Protein AF-A0A7W1SJE2-F1 (afdb_monomer)

Foldseek 3Di:
DDDDPPPQDKAFCDDAFPDPLRGPGHHPPPPPPDPPPDPVPPVSQPQEEDEAEAEEQAFADPVLQVVQQVLLVLLVVVVPDPCDDNYHYHTYYDHPNQPCCVPDDPDDDDGDHDPPVPCVVSSVVSSVVSNVVVVVCLQPDAWDQDPSRIIDHHDPVVVVVVVCVVVVD

pLDDT: mean 85.94, std 18.07, range [29.83, 98.81]

Secondary structure (DSSP, 8-state):
-PPP------EESSSPPSSTTTTTPPBTT-------S-----------EEEEEEEE-S---HHHHHHHHHHHHHHHHHTT----TT-EEEEEEEESSSTTTTS--SSPPP-----GGG-HHHHHHHHHHHHHHHHHHHHH---EE-GGGEEEPPP-HHHHHHHHHHTT-

Radius of gyration: 21.83 Å; Cα contacts (8 Å, |Δi|>4): 193; chains: 1; bounding box: 60×27×57 Å

Nearest PDB structures (foldseek):
  2drh-assembly1_C  TM=9.573E-01  e=2.394E-09  Pyrococcus horikoshii OT3
  2drh-assembly1_D  TM=9.199E-01  e=1.228E-09  Pyrococcus horikoshii OT3
  3ndv-assembly1_B  TM=8.661E-01  e=1.075E-07  Sphingosinicella xenopeptidilytica
  3n5i-assembly1_C  TM=8.103E-01  e=3.950E-08  Sphingosinicella xenopeptidilytica

Sequence (169 aa):
MGREFDAPTLCAAGAEPSQAFLKGLPACGSRTGAVNGAADEMPARELGSIIIVVATDAPLLPHQLERIVKRAALGLGREGSIAGNGSGDIFVAFSTANRGAARDSAAPVPLAMVPNSRIDPLFAATVQATEEAITNALVAATTMTGADDVRSYALPHDRLRGIMRKYGR

Mean predicted aligned error: 8.04 Å

Solvent-accessible surface area (backbone atoms only — not comparable to full-atom values): 10342 Å² total; per-residue (Å²): 134,81,81,74,86,86,64,79,67,68,20,19,72,62,58,83,35,83,51,83,92,48,54,88,51,50,56,63,88,63,84,78,84,66,80,67,95,56,78,73,77,66,75,72,70,55,71,56,66,49,76,49,76,47,80,41,67,59,34,55,48,72,75,52,34,60,57,40,35,60,26,38,57,56,10,44,40,73,74,69,50,79,78,48,94,53,38,56,76,46,71,45,50,52,54,65,49,56,73,68,77,84,54,93,61,100,58,91,78,91,77,60,64,66,56,79,95,68,43,63,66,58,38,55,49,36,21,53,53,39,36,51,50,55,54,47,52,46,66,70,41,68,62,45,69,55,74,54,33,34,30,45,66,38,61,59,61,72,58,52,52,52,52,37,48,74,72,78,89

Structure (mmCIF, N/CA/C/O backbone):
data_AF-A0A7W1SJE2-F1
#
_entry.id   AF-A0A7W1SJE2-F1
#
loop_
_atom_site.group_PDB
_atom_site.id
_atom_site.type_symbol
_atom_site.label_atom_id
_atom_site.label_alt_id
_atom_site.label_comp_id
_atom_site.label_asym_id
_atom_site.label_entity_id
_atom_site.label_seq_id
_atom_site.pdbx_PDB_ins_code
_atom_site.Cartn_x
_atom_site.Cartn_y
_atom_site.Cartn_z
_atom_site.occupancy
_atom_site.B_iso_or_equiv
_atom_site.auth_seq_id
_atom_site.auth_comp_id
_atom_site.auth_asym_id
_atom_site.auth_atom_id
_atom_site.pdbx_PDB_model_num
ATOM 1 N N . MET A 1 1 ? -29.783 10.652 9.060 1.00 35.66 1 MET A N 1
ATOM 2 C CA . MET A 1 1 ? -28.538 10.893 9.820 1.00 35.66 1 MET A CA 1
ATOM 3 C C . MET A 1 1 ? -28.089 9.566 10.412 1.00 35.66 1 MET A C 1
ATOM 5 O O . MET A 1 1 ? -28.830 8.985 11.195 1.00 35.66 1 MET A O 1
ATOM 9 N N . GLY A 1 2 ? -27.003 8.983 9.897 1.00 38.91 2 GLY A N 1
ATOM 10 C CA . GLY A 1 2 ? -26.544 7.656 10.316 1.00 38.91 2 GLY A CA 1
ATOM 11 C C . GLY A 1 2 ? -25.983 7.712 11.731 1.00 38.91 2 GLY A C 1
ATOM 12 O O . GLY A 1 2 ? -25.199 8.606 12.017 1.00 38.91 2 GLY A O 1
ATOM 13 N N . ARG A 1 3 ? -26.397 6.786 12.605 1.00 43.88 3 ARG A N 1
ATOM 14 C CA . ARG A 1 3 ? -25.680 6.568 13.865 1.00 43.88 3 ARG A CA 1
ATOM 15 C C . ARG A 1 3 ? -24.246 6.182 13.521 1.00 43.88 3 ARG A C 1
ATOM 17 O O . ARG A 1 3 ? -24.045 5.322 12.659 1.00 43.88 3 ARG A O 1
ATOM 24 N N . GLU A 1 4 ? -23.317 6.869 14.161 1.00 50.25 4 GLU A N 1
ATOM 25 C CA . GLU A 1 4 ? -21.882 6.687 14.033 1.00 50.25 4 GLU A CA 1
ATOM 26 C C . GLU A 1 4 ? -21.491 5.235 14.335 1.00 50.25 4 GLU A C 1
ATOM 28 O O . GLU A 1 4 ? -22.181 4.499 15.053 1.00 50.25 4 GLU A O 1
ATOM 33 N N . PHE A 1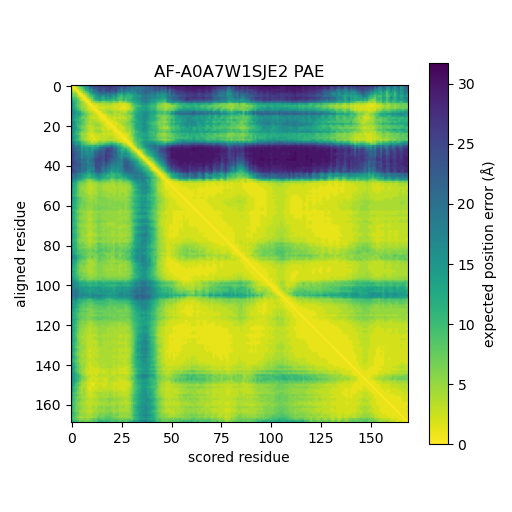 5 ? -20.428 4.772 13.687 1.00 53.78 5 PHE A N 1
ATOM 34 C CA . PHE A 1 5 ? -19.898 3.442 13.916 1.00 53.78 5 PHE A CA 1
ATOM 35 C C . PHE A 1 5 ? -19.243 3.435 15.302 1.00 53.78 5 PHE A C 1
ATOM 37 O O . PHE A 1 5 ? -18.093 3.831 15.423 1.00 53.78 5 PHE A O 1
ATOM 44 N N . ASP A 1 6 ? -19.964 2.992 16.339 1.00 57.50 6 ASP A N 1
ATOM 45 C CA . ASP A 1 6 ? -19.341 2.648 17.629 1.00 57.50 6 ASP A CA 1
ATOM 46 C C . ASP A 1 6 ? -18.397 1.457 17.407 1.00 57.50 6 ASP A C 1
ATOM 48 O O . ASP A 1 6 ? -18.798 0.292 17.543 1.00 57.50 6 ASP A O 1
ATOM 52 N N . ALA A 1 7 ? -17.183 1.740 16.934 1.00 55.69 7 ALA A N 1
ATOM 53 C CA . ALA A 1 7 ? -16.118 0.764 16.822 1.00 55.69 7 ALA A CA 1
ATOM 54 C C . ALA A 1 7 ? -15.762 0.287 18.230 1.00 55.69 7 ALA A C 1
ATOM 56 O O . ALA A 1 7 ? -15.734 1.096 19.157 1.00 55.69 7 ALA A O 1
ATOM 57 N N . PRO A 1 8 ? -15.448 -1.001 18.414 1.00 63.44 8 PRO A N 1
ATOM 58 C CA . PRO A 1 8 ? -14.762 -1.410 19.623 1.00 63.44 8 PRO A CA 1
ATOM 59 C C . PRO A 1 8 ? -13.404 -0.691 19.675 1.00 63.44 8 PRO A C 1
ATOM 61 O O . PRO A 1 8 ? -12.498 -0.973 18.891 1.00 63.44 8 PRO A O 1
ATOM 64 N N . THR A 1 9 ? -13.306 0.298 20.560 1.00 73.81 9 THR A N 1
ATOM 65 C CA . THR A 1 9 ? -12.110 1.116 20.760 1.00 73.81 9 THR A CA 1
ATOM 66 C C . THR A 1 9 ? -10.997 0.273 21.374 1.00 73.81 9 THR A C 1
ATOM 68 O O . THR A 1 9 ? -11.261 -0.696 22.094 1.00 73.81 9 THR A O 1
ATOM 71 N N . LEU A 1 10 ? -9.746 0.651 21.103 1.00 82.88 10 LEU A N 1
ATOM 72 C CA . LEU A 1 10 ? -8.581 0.097 21.789 1.00 82.88 10 LEU A CA 1
ATOM 73 C C . LEU A 1 10 ? -8.817 0.127 23.313 1.00 82.88 10 LEU A C 1
ATOM 75 O O . LEU A 1 10 ? -9.329 1.118 23.836 1.00 82.88 10 LEU A O 1
ATOM 79 N N . CYS A 1 11 ? -8.480 -0.947 24.024 1.00 85.94 11 CYS A N 1
ATOM 80 C CA . CYS A 1 11 ? -8.716 -1.047 25.469 1.00 85.94 11 CYS A CA 1
ATOM 81 C C . CYS A 1 11 ? -7.596 -1.810 26.176 1.00 85.94 11 CYS A C 1
ATOM 83 O O . CYS A 1 11 ? -6.888 -2.594 25.549 1.00 85.94 11 CYS A O 1
ATOM 85 N N . ALA A 1 12 ? -7.460 -1.611 27.485 1.00 88.56 12 ALA A N 1
ATOM 86 C CA . ALA A 1 12 ? -6.588 -2.417 28.332 1.00 88.56 12 ALA A CA 1
ATOM 87 C C . ALA A 1 12 ? -7.360 -3.646 28.843 1.00 88.56 12 ALA A C 1
ATOM 89 O O . ALA A 1 12 ? -8.400 -3.523 29.495 1.00 88.56 12 ALA A O 1
ATOM 90 N N . ALA A 1 13 ? -6.888 -4.848 28.516 1.00 87.69 13 ALA A N 1
ATOM 91 C CA . ALA A 1 13 ? -7.468 -6.112 28.969 1.00 87.69 13 ALA A CA 1
ATOM 92 C C . ALA A 1 13 ? -6.991 -6.522 30.373 1.00 87.69 13 ALA A C 1
ATOM 94 O O . ALA A 1 13 ? -7.545 -7.459 30.949 1.00 87.69 13 ALA A O 1
ATOM 95 N N . GLY A 1 14 ? -5.984 -5.828 30.903 1.00 86.56 14 GLY A N 1
ATOM 96 C CA . GLY A 1 14 ? -5.332 -6.113 32.174 1.00 86.56 14 GLY A CA 1
ATOM 97 C C . GLY A 1 14 ? -4.846 -4.831 32.841 1.00 86.56 14 GLY A C 1
ATOM 98 O O . GLY A 1 14 ? -5.653 -3.945 33.127 1.00 86.56 14 GLY A O 1
ATOM 99 N N . ALA A 1 15 ? -3.549 -4.752 33.134 1.00 81.81 15 ALA A N 1
ATOM 100 C CA . ALA A 1 15 ? -2.974 -3.590 33.811 1.00 81.81 15 ALA A CA 1
ATOM 101 C C . ALA A 1 15 ? -2.954 -2.339 32.911 1.00 81.81 15 ALA A C 1
ATOM 103 O O . ALA A 1 15 ? -3.106 -2.420 31.693 1.00 81.81 15 ALA A O 1
ATOM 104 N N . GLU A 1 16 ? -2.769 -1.165 33.520 1.00 81.31 16 GLU A N 1
ATOM 105 C CA . GLU A 1 16 ? -2.612 0.077 32.762 1.00 81.31 16 GLU A CA 1
ATOM 106 C C . GLU A 1 16 ? -1.330 0.031 31.905 1.00 81.31 16 GLU A C 1
ATOM 108 O O . GLU A 1 16 ? -0.275 -0.361 32.418 1.00 81.31 16 GLU A O 1
ATOM 113 N N . PRO A 1 17 ? -1.381 0.462 30.629 1.00 83.88 17 PRO A N 1
ATOM 114 C CA . PRO A 1 17 ? -0.210 0.449 29.767 1.00 83.88 17 PRO A CA 1
ATOM 115 C C . PRO A 1 17 ? 0.940 1.329 30.258 1.00 83.88 17 PRO A C 1
ATOM 117 O O . PRO A 1 17 ? 0.754 2.459 30.714 1.00 83.88 17 PRO A O 1
ATOM 120 N N . SER A 1 18 ? 2.165 0.830 30.097 1.00 84.19 18 SER A N 1
ATOM 121 C CA . SER A 1 18 ? 3.391 1.533 30.487 1.00 84.19 18 SER A CA 1
ATOM 122 C C . SER A 1 18 ? 3.757 2.652 29.504 1.00 84.19 18 SER A C 1
ATOM 124 O O . SER A 1 18 ? 4.322 3.682 29.890 1.00 84.19 18 SER A O 1
ATOM 126 N N . GLN A 1 19 ? 3.397 2.470 28.230 1.00 80.19 19 GLN A N 1
ATOM 127 C CA . GLN A 1 19 ? 3.661 3.411 27.147 1.00 80.19 19 GLN A CA 1
ATOM 128 C C . GLN A 1 19 ? 2.871 4.710 27.326 1.00 80.19 19 GLN A C 1
ATOM 130 O O . GLN A 1 19 ? 1.644 4.705 27.405 1.00 80.19 19 GLN A O 1
ATOM 135 N N . ALA A 1 20 ? 3.567 5.851 27.308 1.00 79.44 20 ALA A N 1
ATOM 136 C CA . ALA A 1 20 ? 2.971 7.162 27.582 1.00 79.44 20 ALA A CA 1
ATOM 137 C C . ALA A 1 20 ? 1.792 7.522 26.660 1.00 79.44 20 ALA A C 1
ATOM 139 O O . ALA A 1 20 ? 0.879 8.219 27.088 1.00 79.44 20 ALA A O 1
ATOM 140 N N . PHE A 1 21 ? 1.799 7.035 25.417 1.00 75.25 21 PHE A N 1
ATOM 141 C CA . PHE A 1 21 ? 0.738 7.291 24.441 1.00 75.25 21 PHE A CA 1
ATOM 142 C C . PHE A 1 21 ? -0.473 6.347 24.556 1.00 75.25 21 PHE A C 1
ATOM 144 O O . PHE A 1 21 ? -1.467 6.566 23.874 1.00 75.25 21 PHE A O 1
ATOM 151 N N . LEU A 1 22 ? -0.394 5.312 25.400 1.00 78.38 22 LEU A N 1
ATOM 152 C CA . LEU A 1 22 ? -1.469 4.345 25.670 1.00 78.38 22 LEU A CA 1
ATOM 153 C C . LEU A 1 22 ? -2.038 4.487 27.092 1.00 78.38 22 LEU A C 1
ATOM 155 O O . LEU A 1 22 ? -2.925 3.730 27.483 1.00 78.38 22 LEU A O 1
ATOM 159 N N . LYS A 1 23 ? -1.537 5.446 27.878 1.00 80.31 23 LYS A N 1
ATOM 160 C CA . LYS A 1 23 ? -2.068 5.739 29.213 1.00 80.31 23 LYS A CA 1
ATOM 161 C C . LYS A 1 23 ? -3.507 6.239 29.130 1.00 80.31 23 LYS A C 1
ATOM 163 O O . LYS A 1 23 ? -3.858 6.982 28.217 1.00 80.31 23 LYS A O 1
ATOM 168 N N . GLY A 1 24 ? -4.326 5.843 30.103 1.00 80.19 24 GLY A N 1
ATOM 169 C CA . GLY A 1 24 ? -5.740 6.223 30.163 1.00 80.19 24 GLY A CA 1
ATOM 170 C C . GLY A 1 24 ? -6.676 5.439 29.234 1.00 80.19 24 GLY A C 1
ATOM 171 O O . GLY A 1 24 ? -7.848 5.802 29.127 1.00 80.19 24 GLY A O 1
ATOM 172 N N . LEU A 1 25 ? -6.209 4.364 28.580 1.00 81.44 25 LEU A N 1
ATOM 173 C CA . LEU A 1 25 ? -7.107 3.472 27.840 1.00 81.44 25 LEU A CA 1
ATOM 174 C C . LEU A 1 25 ? -8.167 2.857 28.771 1.00 81.44 25 LEU A C 1
ATOM 176 O O . LEU A 1 25 ? -7.839 2.428 29.881 1.00 81.44 25 LEU A O 1
ATOM 180 N N . PRO A 1 26 ? -9.433 2.757 28.328 1.00 84.44 26 PRO A N 1
ATOM 181 C CA . PRO A 1 26 ? -10.483 2.149 29.131 1.00 84.44 26 PRO A CA 1
ATOM 182 C C . PRO A 1 26 ? -10.236 0.649 29.316 1.00 84.44 26 PRO A C 1
ATOM 184 O O . PRO A 1 26 ? -9.667 -0.020 28.450 1.00 84.44 26 PRO A O 1
ATOM 187 N N . ALA A 1 27 ? -10.739 0.092 30.419 1.00 85.94 27 ALA A N 1
ATOM 188 C CA . ALA A 1 27 ? -10.744 -1.352 30.625 1.00 85.94 27 ALA A CA 1
ATOM 189 C C . ALA A 1 27 ? -11.688 -2.038 29.623 1.00 85.94 27 ALA A C 1
ATOM 191 O O . ALA A 1 27 ? -12.819 -1.581 29.396 1.00 85.94 27 ALA A O 1
ATOM 192 N N . CYS A 1 28 ? -11.258 -3.158 29.046 1.00 85.62 28 CYS A N 1
ATOM 193 C CA . CYS A 1 28 ? -12.083 -3.912 28.107 1.00 85.62 28 CYS A CA 1
ATOM 194 C C . CYS A 1 28 ? -13.387 -4.395 28.771 1.00 85.62 28 CYS A C 1
ATOM 196 O O . CYS A 1 28 ? -13.372 -4.978 29.852 1.00 85.62 28 CYS A O 1
ATOM 198 N N . GLY A 1 29 ? -14.530 -4.169 28.116 1.00 76.19 29 GLY A N 1
ATOM 199 C CA . GLY A 1 29 ? -15.852 -4.561 28.629 1.00 76.19 29 GLY A CA 1
ATOM 200 C C . GLY A 1 29 ? -16.489 -3.576 29.618 1.00 76.19 29 GLY A C 1
ATOM 201 O O . GLY A 1 29 ? -17.608 -3.818 30.077 1.00 76.19 29 GLY A O 1
ATOM 202 N N . SER A 1 30 ? -15.831 -2.453 29.928 1.00 69.44 30 SER A N 1
ATOM 203 C CA . SER A 1 30 ? -16.465 -1.368 30.678 1.00 69.44 30 SER A CA 1
ATOM 204 C C . SER A 1 30 ? -17.662 -0.801 29.895 1.00 69.44 30 SER A C 1
ATOM 206 O O . SER A 1 30 ? -17.571 -0.462 28.718 1.00 69.44 30 SER A O 1
ATOM 208 N N . ARG A 1 31 ? -18.830 -0.719 30.549 1.00 53.47 31 ARG A N 1
ATOM 209 C CA . ARG A 1 31 ? -20.069 -0.137 29.994 1.00 53.47 31 ARG A CA 1
ATOM 210 C C . ARG A 1 31 ? -20.057 1.397 30.015 1.00 53.47 31 ARG A C 1
ATOM 212 O O . ARG A 1 31 ? -21.109 2.017 30.147 1.00 53.47 31 ARG A O 1
ATOM 219 N N . THR A 1 32 ? -18.904 2.036 29.848 1.00 50.31 32 THR A N 1
ATOM 220 C CA . THR A 1 32 ? -18.819 3.475 29.551 1.00 50.31 32 THR A CA 1
ATOM 221 C C . THR A 1 32 ? -19.199 3.725 28.086 1.00 50.31 32 THR A C 1
ATOM 223 O O . THR A 1 32 ? -18.468 4.324 27.313 1.00 50.31 32 THR A O 1
ATOM 226 N N . GLY A 1 33 ? -20.389 3.248 27.707 1.00 42.69 33 GLY A N 1
ATOM 227 C CA . GLY A 1 33 ? -21.119 3.584 26.487 1.00 42.69 33 GLY A CA 1
ATOM 228 C C . GLY A 1 33 ? -21.981 4.828 26.696 1.00 42.69 33 GLY A C 1
ATOM 229 O O . GLY A 1 33 ? -23.176 4.814 26.420 1.00 42.69 33 GLY A O 1
ATOM 230 N N . ALA A 1 34 ? -21.377 5.882 27.238 1.00 38.19 34 ALA A N 1
ATOM 231 C CA . ALA A 1 34 ? -21.923 7.229 27.237 1.00 38.19 34 ALA A CA 1
ATOM 232 C C . ALA A 1 34 ? -20.746 8.201 27.134 1.00 38.19 34 ALA A C 1
ATOM 234 O O . ALA A 1 34 ? -20.330 8.808 28.119 1.00 38.19 34 ALA A O 1
ATOM 235 N N . VAL A 1 35 ? -20.201 8.353 25.926 1.00 42.50 35 VAL A N 1
ATOM 236 C CA . VAL A 1 35 ? -19.596 9.633 25.542 1.00 42.50 35 VAL A CA 1
ATOM 237 C C . VAL A 1 35 ? -20.734 10.654 25.530 1.00 42.50 35 VAL A C 1
ATOM 239 O O . VAL A 1 35 ? -21.393 10.898 24.524 1.00 42.50 35 VAL A O 1
ATOM 242 N N . ASN A 1 36 ? -21.041 11.184 26.713 1.00 33.19 36 ASN A N 1
ATOM 243 C CA . ASN A 1 36 ? -21.850 12.378 26.869 1.00 33.19 36 ASN A CA 1
ATOM 244 C C . ASN A 1 36 ? -21.087 13.521 26.202 1.00 33.19 36 ASN A C 1
ATOM 246 O O . ASN A 1 36 ? -20.200 14.063 26.840 1.00 33.19 36 ASN A O 1
ATOM 250 N N . GLY A 1 37 ? -21.403 13.852 24.946 1.00 33.16 37 GLY A N 1
ATOM 251 C CA . GLY A 1 37 ? -21.312 15.205 24.363 1.00 33.16 37 GLY A CA 1
ATOM 252 C C . GLY A 1 37 ? -20.014 16.013 24.516 1.00 33.16 37 GLY A C 1
ATOM 253 O O . GLY A 1 37 ? -20.026 17.208 24.252 1.00 33.16 37 GLY A O 1
ATOM 254 N N . ALA A 1 38 ? -18.928 15.392 24.944 1.00 29.83 38 ALA A N 1
ATOM 255 C CA . ALA A 1 38 ? -17.614 15.959 25.143 1.00 29.83 38 ALA A CA 1
ATOM 256 C C . ALA A 1 38 ? -16.661 14.764 25.111 1.00 29.83 38 ALA A C 1
ATOM 258 O O . ALA A 1 38 ? -16.233 14.243 26.141 1.00 29.83 38 ALA A O 1
ATOM 259 N N . ALA A 1 39 ? -16.363 14.287 23.901 1.00 38.75 39 ALA A N 1
ATOM 260 C CA . ALA A 1 39 ? -14.996 13.866 23.665 1.00 38.75 39 ALA A CA 1
ATOM 261 C C . ALA A 1 39 ? -14.175 15.113 23.996 1.00 38.75 39 ALA A C 1
ATOM 263 O O . ALA A 1 39 ? -14.124 16.040 23.194 1.00 38.75 39 ALA A O 1
ATOM 264 N N . ASP A 1 40 ? -13.691 15.204 25.236 1.00 33.00 40 ASP A N 1
ATOM 265 C CA . ASP A 1 40 ? -12.590 16.098 25.529 1.00 33.00 40 ASP A CA 1
ATOM 266 C C . ASP A 1 40 ? -11.536 15.702 24.503 1.00 33.00 40 ASP A C 1
ATOM 268 O O . ASP A 1 40 ? -11.082 14.551 24.478 1.00 33.00 40 ASP A O 1
ATOM 272 N N . GLU A 1 41 ? -11.342 16.596 23.537 1.00 38.66 41 GLU A N 1
ATOM 273 C CA . GLU A 1 41 ? -10.412 16.472 22.436 1.00 38.66 41 GLU A CA 1
ATOM 274 C C . GLU A 1 41 ? -9.018 16.395 23.056 1.00 38.66 41 GLU A C 1
ATOM 276 O O . GLU A 1 41 ? -8.239 17.340 23.031 1.00 38.66 41 GLU A O 1
ATOM 281 N N . MET A 1 42 ? -8.648 15.240 23.598 1.00 37.75 42 MET A N 1
ATOM 282 C CA . MET A 1 42 ? -7.293 14.801 23.380 1.00 37.75 42 MET A CA 1
ATOM 283 C C . MET A 1 42 ? -7.231 14.618 21.870 1.00 37.75 42 MET A C 1
ATOM 285 O O . MET A 1 42 ? -7.907 13.714 21.369 1.00 37.75 42 MET A O 1
ATOM 289 N N . PRO A 1 43 ? -6.485 15.447 21.110 1.00 40.62 43 PRO A N 1
ATOM 290 C CA . PRO A 1 43 ? -6.107 15.030 19.780 1.00 40.62 43 PRO A CA 1
ATOM 291 C C . PRO A 1 43 ? -5.393 13.708 20.018 1.00 40.62 43 PRO A C 1
ATOM 293 O O . PRO A 1 43 ? -4.290 13.691 20.572 1.00 40.62 43 PRO A O 1
ATOM 296 N N . ALA A 1 44 ? -6.078 12.597 19.736 1.00 55.06 44 ALA A N 1
ATOM 297 C CA . ALA A 1 44 ? -5.477 11.285 19.747 1.00 55.06 44 ALA A CA 1
ATOM 298 C C . ALA A 1 44 ? -4.325 11.445 18.773 1.00 55.06 44 ALA A C 1
ATOM 300 O O . ALA A 1 44 ? -4.542 11.614 17.573 1.00 55.06 44 ALA A O 1
ATOM 301 N N . ARG A 1 45 ? -3.119 11.604 19.324 1.00 56.47 45 ARG A N 1
ATOM 302 C CA . ARG A 1 45 ? -1.934 11.914 18.545 1.00 56.47 45 ARG A CA 1
ATOM 303 C C . ARG A 1 45 ? -1.912 10.854 17.458 1.00 56.47 45 ARG A C 1
ATOM 305 O O . ARG A 1 45 ? -1.955 9.671 17.790 1.00 56.47 45 ARG A O 1
ATOM 312 N N . GLU A 1 46 ? -1.961 11.259 16.190 1.00 62.34 46 GLU A N 1
ATOM 313 C CA . GLU A 1 46 ? -1.861 10.277 15.117 1.00 62.34 46 GLU A CA 1
ATOM 314 C C . GLU A 1 46 ? -0.536 9.542 15.315 1.00 62.34 46 GLU A C 1
ATOM 316 O O . GLU A 1 46 ? 0.520 10.166 15.340 1.00 62.34 46 GLU A O 1
ATOM 321 N N . LEU A 1 47 ? -0.611 8.238 15.553 1.00 68.38 47 LEU A N 1
ATOM 322 C CA . LEU A 1 47 ? 0.535 7.360 15.810 1.00 68.38 47 LEU A CA 1
ATOM 323 C C . LEU A 1 47 ? 0.535 6.162 14.849 1.00 68.38 47 LEU A C 1
ATOM 325 O O . LEU A 1 47 ? 1.289 5.209 15.036 1.00 68.38 47 LEU A O 1
ATOM 329 N N . GLY A 1 48 ? -0.352 6.178 13.849 1.00 77.31 48 GLY A N 1
ATOM 330 C CA . GLY A 1 48 ? -0.428 5.140 12.826 1.00 77.31 48 GLY A CA 1
ATOM 331 C C . GLY A 1 48 ? 0.755 5.230 11.870 1.00 77.31 48 GLY A C 1
ATOM 332 O O . GLY A 1 48 ? 1.335 6.288 11.699 1.00 77.31 48 GLY A O 1
ATOM 333 N N . SER A 1 49 ? 1.128 4.141 11.217 1.00 91.50 49 SER A N 1
ATOM 334 C CA . SER A 1 49 ? 2.108 4.171 10.126 1.00 91.50 49 SER A CA 1
ATOM 335 C C . SER A 1 49 ? 1.725 3.136 9.086 1.00 91.50 49 SER A C 1
ATOM 337 O O . SER A 1 49 ? 1.080 2.135 9.414 1.00 91.50 49 SER A O 1
ATOM 339 N N . ILE A 1 50 ? 2.120 3.368 7.837 1.00 95.69 50 ILE A N 1
ATOM 340 C CA . ILE A 1 50 ? 1.939 2.396 6.766 1.00 95.69 50 ILE A CA 1
ATOM 341 C C . ILE A 1 50 ? 3.151 2.383 5.839 1.00 95.69 50 ILE A C 1
ATOM 343 O O . ILE A 1 50 ? 3.683 3.414 5.430 1.00 95.69 50 ILE A O 1
ATOM 347 N N . ILE A 1 51 ? 3.571 1.174 5.472 1.00 97.75 51 ILE A N 1
ATOM 348 C CA . ILE A 1 51 ? 4.552 0.961 4.412 1.00 97.75 51 ILE A CA 1
ATOM 349 C C . ILE A 1 51 ? 3.827 0.331 3.230 1.00 97.75 51 ILE A C 1
ATOM 351 O O . ILE A 1 51 ? 3.284 -0.766 3.352 1.00 97.75 51 ILE A O 1
ATOM 355 N N . ILE A 1 52 ? 3.830 1.010 2.084 1.00 98.31 52 ILE A N 1
ATOM 356 C CA . ILE A 1 52 ? 3.200 0.508 0.859 1.00 98.31 52 ILE A CA 1
ATOM 357 C C . ILE A 1 52 ? 4.286 0.078 -0.115 1.00 98.31 52 ILE A C 1
ATOM 359 O O . ILE A 1 52 ? 5.121 0.881 -0.535 1.00 98.31 52 ILE A O 1
ATOM 363 N N . VAL A 1 53 ? 4.253 -1.195 -0.503 1.00 98.56 53 VAL A N 1
ATOM 364 C CA . VAL A 1 53 ? 5.174 -1.767 -1.485 1.00 98.56 53 VAL A CA 1
ATOM 365 C C . VAL A 1 53 ? 4.410 -2.084 -2.765 1.00 98.56 53 VAL A C 1
ATOM 367 O O . VAL A 1 53 ? 3.478 -2.883 -2.759 1.00 98.56 53 VAL A O 1
ATOM 370 N N . VAL A 1 54 ? 4.820 -1.469 -3.872 1.00 98.75 54 VAL A N 1
ATOM 371 C CA . VAL A 1 54 ? 4.231 -1.664 -5.200 1.00 98.75 54 VAL A CA 1
ATOM 372 C C . VAL A 1 54 ? 5.171 -2.510 -6.051 1.00 98.75 54 VAL A C 1
ATOM 374 O O . VAL A 1 54 ? 6.309 -2.127 -6.319 1.00 98.75 54 VAL A O 1
ATOM 377 N N . ALA A 1 55 ? 4.682 -3.656 -6.512 1.00 98.50 55 ALA A N 1
ATOM 378 C CA . ALA A 1 55 ? 5.405 -4.540 -7.415 1.00 98.50 55 ALA A CA 1
ATOM 379 C C . ALA A 1 55 ? 4.704 -4.592 -8.775 1.00 98.50 55 ALA A C 1
ATOM 381 O O . ALA A 1 55 ? 3.479 -4.657 -8.848 1.00 98.50 55 ALA A O 1
ATOM 382 N N . THR A 1 56 ? 5.477 -4.595 -9.859 1.00 98.56 56 THR A N 1
ATOM 383 C CA . THR A 1 56 ? 4.942 -4.799 -11.210 1.00 98.56 56 THR A CA 1
ATOM 384 C C . THR A 1 56 ? 5.929 -5.556 -12.095 1.00 98.56 56 THR A C 1
ATOM 386 O O . THR A 1 56 ? 7.145 -5.530 -11.895 1.00 98.56 56 THR A O 1
ATOM 389 N N . ASP A 1 57 ? 5.411 -6.260 -13.087 1.00 98.31 57 ASP A N 1
ATOM 390 C CA . ASP A 1 57 ? 6.165 -6.872 -14.177 1.00 98.31 57 ASP A CA 1
ATOM 391 C C . ASP A 1 57 ? 6.236 -5.978 -15.426 1.00 98.31 57 ASP A C 1
ATOM 393 O O . ASP A 1 57 ? 6.954 -6.302 -16.372 1.00 98.31 57 ASP A O 1
ATOM 397 N N . ALA A 1 58 ? 5.572 -4.816 -15.427 1.00 98.31 58 ALA A N 1
ATOM 398 C CA . ALA A 1 58 ? 5.685 -3.844 -16.505 1.00 98.31 58 ALA A CA 1
ATOM 399 C C . ALA A 1 58 ? 7.128 -3.313 -16.617 1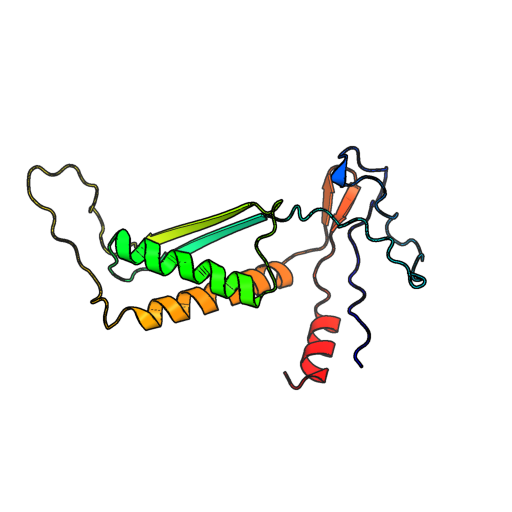.00 98.31 58 ALA A C 1
ATOM 401 O O . ALA A 1 58 ? 7.742 -3.000 -15.590 1.00 98.31 58 ALA A O 1
ATOM 402 N N . PRO A 1 59 ? 7.687 -3.158 -17.833 1.00 98.06 59 PRO A N 1
ATOM 403 C CA . PRO A 1 59 ? 9.037 -2.640 -18.019 1.00 98.06 59 PRO A CA 1
ATOM 404 C C . PRO A 1 59 ? 9.086 -1.150 -17.694 1.00 98.06 59 PRO A C 1
ATOM 406 O O . PRO A 1 59 ? 8.684 -0.310 -18.498 1.00 98.06 59 PRO A O 1
ATOM 409 N N . LEU A 1 60 ? 9.566 -0.827 -16.496 1.00 98.12 60 LEU A N 1
ATOM 410 C CA . LEU A 1 60 ? 9.653 0.538 -15.994 1.00 98.12 60 LEU A CA 1
ATOM 411 C C . LEU A 1 60 ? 11.092 0.890 -15.633 1.00 98.12 60 LEU A C 1
ATOM 413 O O . LEU A 1 60 ? 11.845 0.063 -15.114 1.00 98.12 60 LEU A O 1
ATOM 417 N N . LEU A 1 61 ? 11.451 2.143 -15.895 1.00 97.81 61 LEU A N 1
ATOM 418 C CA . LEU A 1 61 ? 12.708 2.742 -15.448 1.00 97.81 61 LEU A CA 1
ATOM 419 C C . LEU A 1 61 ? 12.531 3.436 -14.082 1.00 97.81 61 LEU A C 1
ATOM 421 O O . LEU A 1 61 ? 11.392 3.715 -13.694 1.00 97.81 61 LEU A O 1
ATOM 425 N N . PRO A 1 62 ? 13.621 3.771 -13.359 1.00 97.38 62 PRO A N 1
ATOM 426 C CA . PRO A 1 62 ? 13.538 4.358 -12.015 1.00 97.38 62 PRO A CA 1
ATOM 427 C C . PRO A 1 62 ? 12.611 5.580 -11.920 1.00 97.38 62 PRO A C 1
ATOM 429 O O . PRO A 1 62 ? 11.717 5.620 -11.079 1.00 97.38 62 PRO A O 1
ATOM 432 N N . HIS A 1 63 ? 12.707 6.516 -12.868 1.00 97.88 63 HIS A N 1
ATOM 433 C CA . HIS A 1 63 ? 11.852 7.708 -12.900 1.00 97.88 63 HIS A CA 1
ATOM 434 C C . HIS A 1 63 ? 10.360 7.398 -13.143 1.00 97.88 63 HIS A C 1
ATOM 436 O O . HIS A 1 63 ? 9.486 8.183 -12.778 1.00 97.88 63 HIS A O 1
ATOM 442 N N . GLN A 1 64 ? 10.028 6.265 -13.775 1.00 98.56 64 GLN A N 1
ATOM 443 C CA . GLN A 1 64 ? 8.638 5.831 -13.931 1.00 98.56 64 GLN A CA 1
ATOM 444 C C . GLN A 1 64 ? 8.123 5.162 -12.658 1.00 98.56 64 GLN A C 1
ATOM 446 O O . GLN A 1 64 ? 6.978 5.400 -12.277 1.00 98.56 64 GLN A O 1
ATOM 451 N N . LEU A 1 65 ? 8.973 4.397 -11.966 1.00 98.50 65 LEU A N 1
ATOM 452 C CA . LEU A 1 65 ? 8.660 3.833 -10.652 1.00 98.50 65 LEU A CA 1
ATOM 453 C C . LEU A 1 65 ? 8.416 4.935 -9.612 1.00 98.50 65 LEU A C 1
ATOM 455 O O . LEU A 1 65 ? 7.457 4.841 -8.855 1.00 98.50 65 LEU A O 1
ATOM 459 N N . GLU A 1 66 ? 9.168 6.037 -9.649 1.00 98.44 66 GLU A N 1
ATOM 460 C CA . GLU A 1 66 ? 8.893 7.225 -8.824 1.00 98.44 66 GLU A CA 1
ATOM 461 C C . GLU A 1 66 ? 7.525 7.864 -9.115 1.00 98.44 66 GLU A C 1
ATOM 463 O O . GLU A 1 66 ? 6.882 8.432 -8.230 1.00 98.44 66 GLU A O 1
ATOM 468 N N . ARG A 1 67 ? 7.044 7.798 -10.362 1.00 98.50 67 ARG A N 1
ATOM 469 C CA . ARG A 1 67 ? 5.699 8.286 -10.711 1.00 98.50 67 ARG A CA 1
ATOM 470 C C . ARG A 1 67 ? 4.618 7.324 -10.227 1.00 98.50 67 ARG A C 1
ATOM 472 O O . ARG A 1 67 ? 3.592 7.787 -9.732 1.00 98.50 67 ARG A O 1
ATOM 479 N N . ILE A 1 68 ? 4.861 6.020 -10.362 1.00 98.56 68 ILE A N 1
ATOM 480 C CA . ILE A 1 68 ? 3.977 4.943 -9.901 1.00 98.56 68 ILE A CA 1
ATOM 481 C C . ILE A 1 68 ? 3.813 5.003 -8.388 1.00 98.56 68 ILE A C 1
ATOM 483 O O . ILE A 1 68 ? 2.689 5.082 -7.905 1.00 98.56 68 ILE A O 1
ATOM 487 N N . VAL A 1 69 ? 4.915 5.058 -7.640 1.00 98.38 69 VAL A N 1
ATOM 488 C CA . VAL A 1 69 ? 4.894 4.985 -6.175 1.00 98.38 69 VAL A CA 1
ATOM 489 C C . VAL A 1 69 ? 4.102 6.137 -5.547 1.00 98.38 69 VAL A C 1
ATOM 491 O O . VAL A 1 69 ? 3.382 5.942 -4.576 1.00 98.38 69 VAL A O 1
ATOM 494 N N . LYS A 1 70 ? 4.108 7.324 -6.170 1.00 98.25 70 LYS A N 1
ATOM 495 C CA . LYS A 1 70 ? 3.289 8.472 -5.740 1.00 98.25 70 LYS A CA 1
ATOM 496 C C . LYS A 1 70 ? 1.781 8.213 -5.826 1.00 98.25 70 LYS A C 1
ATOM 498 O O . LYS A 1 70 ? 1.012 8.924 -5.191 1.00 98.25 70 LYS A O 1
ATOM 503 N N . ARG A 1 71 ? 1.331 7.241 -6.628 1.00 98.50 71 ARG A N 1
ATOM 504 C CA . ARG A 1 71 ? -0.092 6.875 -6.740 1.00 98.50 71 ARG A CA 1
ATOM 505 C C . ARG A 1 71 ? -0.584 6.064 -5.546 1.00 98.50 71 ARG A C 1
ATOM 507 O O . ARG A 1 71 ? -1.774 6.130 -5.263 1.00 98.50 71 ARG A O 1
ATOM 514 N N . ALA A 1 72 ? 0.312 5.410 -4.805 1.00 98.31 72 ALA A N 1
ATOM 515 C CA . ALA A 1 72 ? -0.039 4.772 -3.538 1.00 98.31 72 ALA A CA 1
ATOM 516 C C . ALA A 1 72 ? -0.661 5.784 -2.558 1.00 98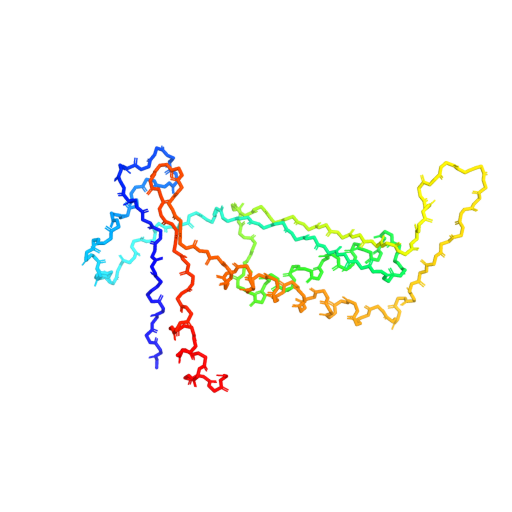.31 72 ALA A C 1
ATOM 518 O O . ALA A 1 72 ? -1.681 5.496 -1.943 1.00 98.31 72 ALA A O 1
ATOM 519 N N .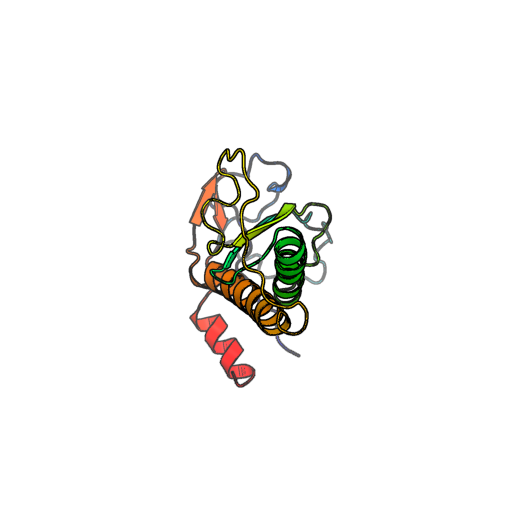 ALA A 1 73 ? -0.138 7.016 -2.514 1.00 97.31 73 ALA A N 1
ATOM 520 C CA . ALA A 1 73 ? -0.692 8.092 -1.688 1.00 97.31 73 ALA A CA 1
ATOM 521 C C . ALA A 1 73 ? -2.165 8.409 -2.010 1.00 97.31 73 ALA A C 1
ATOM 523 O O . ALA A 1 73 ? -2.937 8.734 -1.116 1.00 97.31 73 ALA A O 1
ATOM 524 N N . LEU A 1 74 ? -2.575 8.298 -3.281 1.00 98.12 74 LEU A N 1
ATOM 525 C CA . LEU A 1 74 ? -3.967 8.532 -3.674 1.00 98.12 74 LEU A CA 1
ATOM 526 C C . LEU A 1 74 ? -4.883 7.402 -3.196 1.00 98.12 74 LEU A C 1
ATOM 528 O O . LEU A 1 74 ? -5.993 7.681 -2.762 1.00 98.12 74 LEU A O 1
ATOM 532 N N . GLY A 1 75 ? -4.427 6.145 -3.263 1.00 97.94 75 GLY A N 1
ATOM 533 C CA . GLY A 1 75 ? -5.171 5.008 -2.709 1.00 97.94 75 GLY A CA 1
ATOM 534 C C . GLY A 1 75 ? -5.315 5.127 -1.192 1.00 97.94 75 GLY A C 1
ATOM 535 O O . GLY A 1 75 ? -6.419 5.042 -0.669 1.00 97.94 75 GLY A O 1
ATOM 536 N N . LEU A 1 76 ? -4.218 5.452 -0.505 1.00 97.06 76 LEU A N 1
ATOM 537 C CA . LEU A 1 76 ? -4.202 5.712 0.935 1.00 97.06 76 LEU A CA 1
ATOM 538 C C . LEU A 1 76 ? -5.143 6.867 1.334 1.00 97.06 76 LEU A C 1
ATOM 540 O O . LEU A 1 76 ? -5.884 6.754 2.308 1.00 97.06 76 LEU A O 1
ATOM 544 N N . GLY A 1 77 ? -5.175 7.948 0.550 1.00 96.56 77 GLY A N 1
ATOM 545 C CA . GLY A 1 77 ? -6.097 9.064 0.775 1.00 96.56 77 GLY A CA 1
ATOM 546 C C . GLY A 1 77 ? -7.575 8.694 0.592 1.00 96.56 77 GLY A C 1
ATOM 547 O O . GLY A 1 77 ? -8.430 9.241 1.285 1.00 96.56 77 GLY A O 1
ATOM 548 N N . ARG A 1 78 ? -7.905 7.744 -0.298 1.00 97.00 78 ARG A N 1
ATOM 549 C CA . ARG A 1 78 ? -9.289 7.247 -0.474 1.00 97.00 78 ARG A CA 1
ATOM 550 C C . ARG A 1 78 ? -9.771 6.417 0.714 1.00 97.00 78 ARG A C 1
ATOM 552 O O . ARG A 1 78 ? -10.960 6.451 1.013 1.00 97.00 78 ARG A O 1
ATOM 559 N N . GLU A 1 79 ? -8.844 5.779 1.421 1.00 95.00 79 GLU A N 1
ATOM 560 C CA . GLU A 1 79 ? -9.097 5.053 2.671 1.00 95.00 79 GLU A CA 1
ATOM 561 C C . GLU A 1 79 ? -9.122 5.977 3.907 1.00 95.00 79 GLU A C 1
ATOM 563 O O . GLU A 1 79 ? -9.237 5.511 5.038 1.00 95.00 79 GLU A O 1
ATOM 568 N N . GLY A 1 80 ? -9.054 7.299 3.703 1.00 91.75 80 GLY A N 1
ATOM 569 C CA . GLY A 1 80 ? -9.289 8.304 4.742 1.00 91.75 80 GLY A CA 1
ATOM 570 C C . GLY A 1 80 ? -8.045 8.794 5.481 1.00 91.75 80 GLY A C 1
ATOM 571 O O . GLY A 1 80 ? -8.183 9.581 6.415 1.00 91.75 80 GLY A O 1
ATOM 572 N N . SER A 1 81 ? -6.842 8.379 5.077 1.00 91.12 81 SER A N 1
ATOM 573 C CA . SER A 1 81 ? -5.610 8.919 5.662 1.00 91.12 81 SER A CA 1
ATOM 574 C C . SER A 1 81 ? -5.322 10.336 5.159 1.00 91.12 81 SER A C 1
ATOM 576 O O . SER A 1 81 ? -5.481 10.643 3.974 1.00 91.12 81 SER A O 1
ATOM 578 N N . ILE A 1 82 ? -4.841 11.185 6.067 1.00 90.44 82 ILE A N 1
ATOM 579 C CA . ILE A 1 82 ? -4.347 12.537 5.771 1.00 90.44 82 ILE A CA 1
ATOM 580 C C . ILE A 1 82 ? -2.818 12.645 5.859 1.00 90.44 82 ILE A C 1
ATOM 582 O O . ILE A 1 82 ? -2.295 13.749 5.712 1.00 90.44 82 ILE A O 1
ATOM 586 N N . ALA A 1 83 ? -2.117 11.529 6.102 1.00 88.06 83 ALA A N 1
ATOM 587 C CA . ALA A 1 83 ? -0.675 11.488 6.363 1.00 88.06 83 ALA A CA 1
ATOM 588 C C . ALA A 1 83 ? -0.256 12.497 7.453 1.00 88.06 83 ALA A C 1
ATOM 590 O O . ALA A 1 83 ? 0.575 13.382 7.227 1.00 88.06 83 ALA A O 1
ATOM 591 N N . GLY A 1 84 ? -0.900 12.429 8.625 1.00 87.00 84 GLY A N 1
ATOM 592 C CA . GLY A 1 84 ? -0.673 13.386 9.701 1.00 87.00 84 GLY A CA 1
ATOM 593 C C . GLY A 1 84 ? 0.728 13.279 10.304 1.00 87.00 84 GLY A C 1
ATOM 594 O O . GLY A 1 84 ? 1.477 12.334 10.084 1.00 87.00 84 GLY A O 1
ATOM 595 N N . ASN A 1 85 ? 1.103 14.283 11.099 1.00 87.19 85 ASN A N 1
ATOM 596 C CA . ASN A 1 85 ? 2.493 14.496 11.522 1.00 87.19 85 ASN A CA 1
ATOM 597 C C . ASN A 1 85 ? 3.138 13.321 12.281 1.00 87.19 85 ASN A C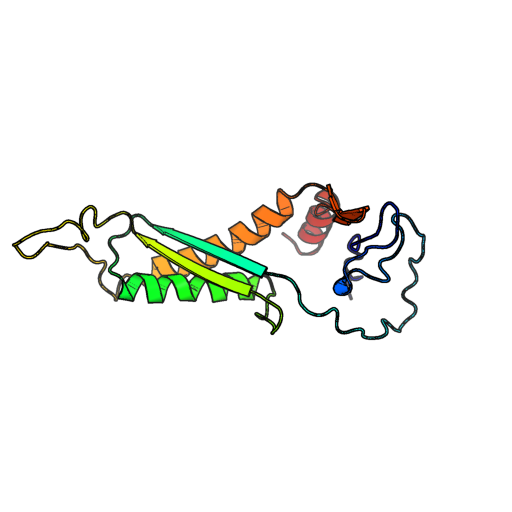 1
ATOM 599 O O . ASN A 1 85 ? 4.352 13.152 12.225 1.00 87.19 85 ASN A O 1
ATOM 603 N N . GLY A 1 86 ? 2.368 12.550 13.049 1.00 84.69 86 GLY A N 1
ATOM 604 C CA . GLY A 1 86 ? 2.915 11.384 13.745 1.00 84.69 86 GLY A CA 1
ATOM 605 C C . GLY A 1 86 ? 2.875 10.102 12.915 1.00 84.69 86 GLY A C 1
ATOM 606 O O . GLY A 1 86 ? 3.255 9.051 13.430 1.00 84.69 86 GLY A O 1
ATOM 607 N N . SER A 1 87 ? 2.448 10.192 11.650 1.00 87.88 87 SER A N 1
ATOM 608 C CA . SER A 1 87 ? 2.369 9.063 10.745 1.00 87.88 87 SER A CA 1
ATOM 609 C C . SER A 1 87 ? 3.637 8.847 9.928 1.00 87.88 87 SER A C 1
ATOM 611 O O . SER A 1 87 ? 4.189 9.764 9.321 1.00 87.88 87 SER A O 1
ATOM 613 N N . GLY A 1 88 ? 4.124 7.607 9.946 1.00 91.31 88 GLY A N 1
ATOM 614 C CA . GLY A 1 88 ? 5.278 7.169 9.166 1.00 91.31 88 GLY A CA 1
ATOM 615 C C . GLY A 1 88 ? 4.851 6.523 7.853 1.00 91.31 88 GLY A C 1
ATOM 616 O O . GLY A 1 88 ? 4.829 5.296 7.771 1.00 91.31 88 GLY A O 1
ATOM 617 N N . ASP A 1 89 ? 4.540 7.333 6.844 1.00 94.56 89 ASP A N 1
ATOM 618 C CA . ASP A 1 89 ? 4.069 6.852 5.540 1.00 94.56 89 ASP A CA 1
ATOM 619 C C . ASP A 1 89 ? 5.234 6.699 4.555 1.00 94.56 89 ASP A C 1
ATOM 621 O O . ASP A 1 89 ? 5.802 7.681 4.068 1.00 94.56 89 ASP A O 1
ATOM 625 N N . ILE A 1 90 ? 5.617 5.453 4.259 1.00 96.56 90 ILE A N 1
ATOM 626 C CA . ILE A 1 90 ? 6.767 5.135 3.397 1.00 96.56 90 ILE A CA 1
ATOM 627 C C . ILE A 1 90 ? 6.310 4.291 2.215 1.00 96.56 90 ILE A C 1
ATOM 629 O O . ILE A 1 90 ? 5.722 3.224 2.385 1.00 96.56 90 ILE A O 1
ATOM 633 N N . PHE A 1 91 ? 6.633 4.726 0.998 1.00 98.06 91 PHE A N 1
ATOM 634 C CA . PHE A 1 91 ? 6.233 4.020 -0.217 1.00 98.06 91 PHE A CA 1
ATOM 635 C C . PHE A 1 91 ? 7.447 3.575 -1.029 1.00 98.06 91 PHE A C 1
ATOM 637 O O . PHE A 1 91 ? 8.368 4.352 -1.278 1.00 98.06 91 PHE A O 1
ATOM 644 N N . VAL A 1 92 ? 7.426 2.324 -1.484 1.00 98.31 92 VAL A N 1
ATOM 645 C CA . VAL A 1 92 ? 8.487 1.716 -2.293 1.00 98.31 92 VAL A CA 1
ATOM 646 C C . VAL A 1 92 ? 7.859 1.082 -3.525 1.00 98.31 92 VAL A C 1
ATOM 648 O O . VAL A 1 92 ? 6.836 0.414 -3.419 1.00 98.31 92 VAL A O 1
ATOM 651 N N . ALA A 1 93 ? 8.467 1.258 -4.699 1.00 98.50 93 ALA A N 1
ATOM 652 C CA . ALA A 1 93 ? 8.033 0.579 -5.916 1.00 98.50 93 ALA A CA 1
ATOM 653 C C . ALA A 1 93 ? 9.204 -0.085 -6.637 1.00 98.50 93 ALA A C 1
ATOM 655 O O . ALA A 1 93 ? 10.288 0.491 -6.729 1.00 98.50 93 ALA A O 1
ATOM 656 N N . PHE A 1 94 ? 8.969 -1.268 -7.201 1.00 98.25 94 PHE A N 1
ATOM 657 C CA . PHE A 1 94 ? 9.940 -1.956 -8.047 1.00 98.25 94 PHE A CA 1
ATOM 658 C C . PHE A 1 94 ? 9.282 -2.628 -9.255 1.00 98.25 94 PHE A C 1
ATOM 660 O O . PHE A 1 94 ? 8.110 -3.008 -9.233 1.00 98.25 94 PHE A O 1
ATOM 667 N N . SER A 1 95 ? 10.075 -2.787 -10.317 1.00 98.25 95 SER A N 1
ATOM 668 C CA . SER A 1 95 ? 9.711 -3.562 -11.503 1.00 98.25 95 SER A CA 1
ATOM 669 C C . SER A 1 95 ? 10.617 -4.779 -11.638 1.00 98.25 95 SER A C 1
ATOM 671 O O . SER A 1 95 ? 11.822 -4.701 -11.398 1.00 98.25 95 SER A O 1
ATOM 673 N N . THR A 1 96 ? 10.041 -5.903 -12.055 1.00 97.50 96 THR A N 1
ATOM 674 C CA . THR A 1 96 ? 10.775 -7.153 -12.299 1.00 97.50 96 THR A CA 1
ATOM 675 C C . THR A 1 96 ? 11.192 -7.350 -13.761 1.00 97.50 96 THR A C 1
ATOM 677 O O . THR A 1 96 ? 11.892 -8.318 -14.067 1.00 97.50 96 THR A O 1
ATOM 680 N N . ALA A 1 97 ? 10.803 -6.450 -14.673 1.00 97.75 97 ALA A N 1
ATOM 681 C CA . ALA A 1 97 ? 10.968 -6.663 -16.115 1.00 97.75 97 ALA A CA 1
ATOM 682 C C . ALA A 1 97 ? 12.420 -6.510 -16.601 1.00 97.75 97 ALA A C 1
ATOM 684 O O . ALA A 1 97 ? 12.898 -7.312 -17.401 1.00 97.75 97 ALA A O 1
ATOM 685 N N . ASN A 1 98 ? 13.145 -5.506 -16.100 1.00 96.38 98 ASN A N 1
ATOM 686 C CA . ASN A 1 98 ? 14.525 -5.216 -16.505 1.00 96.38 98 ASN A CA 1
ATOM 687 C C . ASN A 1 98 ? 15.539 -6.034 -15.683 1.00 96.38 98 ASN A C 1
ATOM 689 O O . ASN A 1 98 ? 16.337 -5.500 -14.907 1.00 96.38 98 ASN A O 1
ATOM 693 N N . ARG A 1 99 ? 15.493 -7.363 -15.824 1.00 92.38 99 ARG A N 1
ATOM 694 C CA . ARG A 1 99 ? 16.412 -8.266 -15.115 1.00 92.38 99 ARG A CA 1
ATOM 695 C C . ARG A 1 99 ? 17.858 -7.998 -15.527 1.00 92.38 99 ARG A C 1
ATOM 697 O O . ARG A 1 99 ? 18.188 -7.981 -16.704 1.00 92.38 99 ARG A O 1
ATOM 704 N N . GLY A 1 100 ? 18.734 -7.855 -14.537 1.00 89.44 100 GLY A N 1
ATOM 705 C CA . GLY A 1 100 ? 20.156 -7.618 -14.774 1.00 89.44 100 GLY A CA 1
ATOM 706 C C . GLY A 1 100 ? 20.527 -6.166 -15.080 1.00 89.44 100 GLY A C 1
ATOM 707 O O . GLY A 1 100 ? 21.682 -5.920 -15.405 1.00 89.44 100 GLY A O 1
ATOM 708 N N . ALA A 1 101 ? 19.603 -5.213 -14.910 1.00 89.31 101 ALA A N 1
ATOM 709 C CA . ALA A 1 101 ? 19.871 -3.782 -15.086 1.00 89.31 101 ALA A CA 1
ATOM 710 C C . ALA A 1 101 ? 21.019 -3.241 -14.210 1.00 89.31 101 ALA A C 1
ATOM 712 O O . ALA A 1 101 ? 21.649 -2.259 -14.579 1.00 89.31 101 ALA A O 1
ATOM 713 N N . ALA A 1 102 ? 21.293 -3.883 -13.070 1.00 85.94 102 ALA A N 1
ATOM 714 C CA . ALA A 1 102 ? 22.373 -3.527 -12.146 1.00 85.94 102 ALA A CA 1
ATOM 715 C C . ALA A 1 102 ? 23.576 -4.491 -12.207 1.00 85.94 102 ALA A C 1
ATOM 717 O O . ALA A 1 102 ? 24.369 -4.543 -11.270 1.00 85.94 102 ALA A O 1
ATOM 718 N N . ARG A 1 103 ? 23.689 -5.320 -13.256 1.00 88.62 103 ARG A N 1
ATOM 719 C CA . ARG A 1 103 ? 24.864 -6.187 -13.430 1.00 88.62 103 ARG A CA 1
ATOM 720 C C . ARG A 1 103 ? 26.084 -5.338 -13.760 1.00 88.62 103 ARG A C 1
ATOM 722 O O . ARG A 1 103 ? 25.983 -4.407 -14.554 1.00 88.62 103 ARG A O 1
ATOM 729 N N . ASP A 1 104 ? 27.225 -5.717 -13.195 1.00 89.94 104 ASP A N 1
ATOM 730 C CA . ASP A 1 104 ? 28.512 -5.159 -13.592 1.00 89.94 104 ASP A CA 1
ATOM 731 C C . ASP A 1 104 ? 28.783 -5.530 -15.057 1.00 89.94 104 ASP A C 1
ATOM 733 O O . ASP A 1 104 ? 28.822 -6.709 -15.422 1.00 89.94 104 ASP A O 1
ATOM 737 N N . SER A 1 105 ? 28.848 -4.519 -15.917 1.00 87.06 105 SER A N 1
ATOM 738 C CA . SER A 1 105 ? 28.973 -4.674 -17.361 1.00 87.06 105 SER A CA 1
ATOM 739 C C . SER A 1 105 ? 29.862 -3.572 -17.909 1.00 87.06 105 SER A C 1
ATOM 741 O O . SER A 1 105 ? 29.586 -2.388 -17.730 1.00 87.06 105 SER A O 1
ATOM 743 N N . ALA A 1 106 ? 30.896 -3.968 -18.650 1.00 89.00 106 ALA A N 1
ATOM 744 C CA . ALA A 1 106 ? 31.761 -3.038 -19.370 1.00 89.00 106 ALA A CA 1
ATOM 745 C C . ALA A 1 106 ? 31.061 -2.380 -20.578 1.00 89.00 106 ALA A C 1
ATOM 747 O O . ALA A 1 106 ? 31.549 -1.383 -21.106 1.00 89.00 106 ALA A O 1
ATOM 748 N N . ALA A 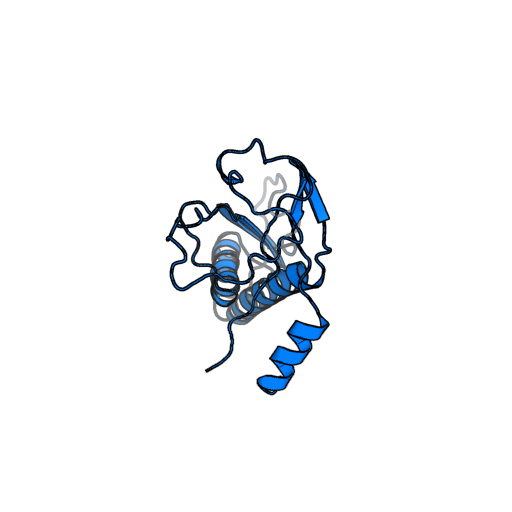1 107 ? 29.930 -2.936 -21.028 1.00 90.69 107 ALA A N 1
ATOM 749 C CA . ALA A 1 107 ? 29.154 -2.442 -22.163 1.00 90.69 107 ALA A CA 1
ATOM 750 C C . ALA A 1 107 ? 27.792 -1.868 -21.723 1.00 90.69 107 ALA A C 1
ATOM 752 O O . ALA A 1 107 ? 27.242 -2.320 -20.710 1.00 90.69 107 ALA A O 1
ATOM 753 N N . PRO A 1 108 ? 27.206 -0.926 -22.494 1.00 90.69 108 PRO A N 1
ATOM 754 C CA . PRO A 1 108 ? 25.854 -0.434 -22.246 1.00 90.69 108 PRO A CA 1
ATOM 755 C C . PRO A 1 108 ? 24.824 -1.568 -22.175 1.00 90.69 108 PRO A C 1
ATOM 757 O O . PRO A 1 108 ? 24.822 -2.474 -23.009 1.00 90.69 108 PRO A O 1
ATOM 760 N N . VAL A 1 109 ? 23.924 -1.493 -21.192 1.00 92.12 109 VAL A N 1
ATOM 761 C CA . VAL A 1 109 ? 22.864 -2.486 -20.983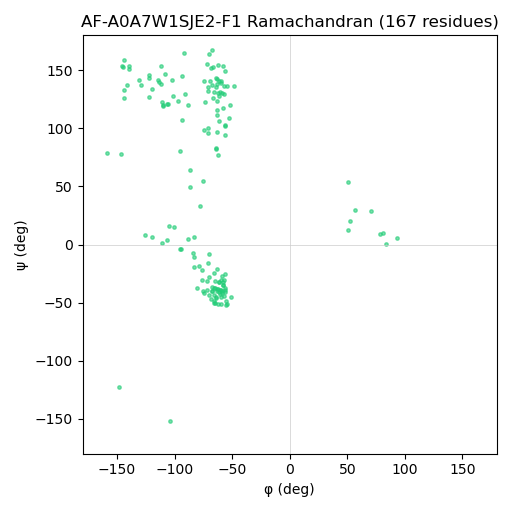 1.00 92.12 109 VAL A CA 1
ATOM 762 C C . VAL A 1 109 ? 21.563 -1.988 -21.624 1.00 92.12 109 VAL A C 1
ATOM 764 O O . VAL A 1 109 ? 21.100 -0.900 -21.274 1.00 92.12 109 VAL A O 1
ATOM 767 N N . PRO A 1 110 ? 20.943 -2.747 -22.547 1.00 92.69 110 PRO A N 1
ATOM 768 C CA . PRO A 1 110 ? 19.648 -2.379 -23.104 1.00 92.69 110 PRO A CA 1
ATOM 769 C C . PRO A 1 110 ? 18.543 -2.558 -22.056 1.00 92.69 110 PRO A C 1
ATOM 771 O O . PRO A 1 110 ? 18.475 -3.584 -21.379 1.00 92.69 110 PRO A O 1
ATOM 774 N N . LEU A 1 111 ? 17.652 -1.571 -21.950 1.00 95.94 111 LEU A N 1
ATOM 775 C CA . LEU A 1 111 ? 16.504 -1.590 -21.042 1.00 95.94 111 LEU A CA 1
ATOM 776 C C . LEU A 1 111 ? 15.204 -1.414 -21.825 1.00 95.94 111 LEU A C 1
ATOM 778 O O . LEU A 1 111 ? 15.149 -0.674 -22.808 1.00 95.94 111 LEU A O 1
ATOM 782 N N . ALA A 1 112 ? 14.146 -2.067 -21.356 1.00 97.50 112 ALA A N 1
ATOM 783 C CA . ALA A 1 112 ? 12.795 -1.875 -21.851 1.00 97.50 112 ALA A CA 1
ATOM 784 C C . ALA A 1 112 ? 12.063 -0.828 -21.004 1.00 97.50 112 ALA A C 1
ATOM 786 O O . ALA A 1 112 ? 12.234 -0.752 -19.783 1.00 97.50 112 ALA A O 1
ATOM 787 N N . MET A 1 113 ? 11.208 -0.044 -21.659 1.00 98.00 113 MET A N 1
ATOM 788 C CA . MET A 1 113 ? 10.417 0.995 -21.012 1.00 98.00 113 MET A CA 1
ATOM 789 C C . MET A 1 113 ? 9.029 1.090 -21.647 1.00 98.00 113 MET A C 1
ATOM 791 O O . MET A 1 113 ? 8.906 1.176 -22.869 1.00 98.00 113 MET A O 1
ATOM 795 N N . VAL A 1 114 ? 7.981 1.142 -20.823 1.00 98.31 114 VAL A N 1
ATOM 796 C CA . VAL A 1 114 ? 6.635 1.514 -21.274 1.00 98.31 114 VAL A CA 1
ATOM 797 C C . VAL A 1 114 ? 6.649 2.978 -21.733 1.00 98.31 114 VAL A C 1
ATOM 799 O O . VAL A 1 114 ? 7.113 3.840 -20.984 1.00 98.31 114 VAL A O 1
ATOM 802 N N . PRO A 1 115 ? 6.116 3.319 -22.921 1.00 98.25 115 PRO A N 1
ATOM 803 C CA . PRO A 1 115 ? 5.986 4.713 -23.331 1.00 98.25 115 PRO A CA 1
ATOM 804 C C . PRO A 1 115 ? 5.167 5.519 -22.320 1.00 98.25 115 PRO A C 1
ATOM 806 O O . PRO A 1 115 ? 4.104 5.084 -21.880 1.00 98.25 115 PRO A O 1
ATOM 809 N N . ASN A 1 116 ? 5.615 6.731 -21.987 1.00 97.88 116 ASN A N 1
ATOM 810 C CA . ASN A 1 116 ? 4.936 7.562 -20.988 1.00 97.88 116 ASN A CA 1
ATOM 811 C C . ASN A 1 116 ? 3.472 7.875 -21.339 1.00 97.88 116 ASN A C 1
ATOM 813 O O . ASN A 1 116 ? 2.674 8.054 -20.428 1.00 97.88 116 ASN A O 1
ATOM 817 N N . SER A 1 117 ? 3.102 7.889 -22.622 1.00 98.06 117 SER A N 1
ATOM 818 C CA . SER A 1 117 ? 1.717 8.059 -23.088 1.00 98.06 117 SER A CA 1
ATOM 819 C C . SER A 1 117 ? 0.805 6.857 -22.806 1.00 98.06 117 SER A C 1
ATOM 821 O O . SER A 1 117 ? -0.396 6.926 -23.043 1.00 98.06 117 SER A O 1
ATOM 823 N N . ARG A 1 118 ? 1.359 5.734 -22.335 1.00 97.75 118 ARG A N 1
ATOM 824 C CA . ARG A 1 118 ? 0.648 4.472 -22.081 1.00 97.75 118 ARG A CA 1
ATOM 825 C C . ARG A 1 118 ? 0.712 4.036 -20.616 1.00 97.75 118 ARG A C 1
ATOM 827 O O . ARG A 1 118 ? 0.285 2.930 -20.309 1.00 97.75 118 ARG A O 1
ATOM 834 N N . ILE A 1 119 ? 1.256 4.869 -19.724 1.00 98.25 119 ILE A N 1
ATOM 835 C CA . ILE A 1 119 ? 1.509 4.501 -18.321 1.00 98.25 119 ILE A CA 1
ATOM 836 C C . ILE A 1 119 ? 0.277 4.659 -17.413 1.00 98.25 119 ILE A C 1
ATOM 838 O O . ILE A 1 119 ? 0.220 4.046 -16.352 1.00 98.25 119 ILE A O 1
ATOM 842 N N . ASP A 1 120 ? -0.722 5.444 -17.821 1.00 98.44 120 ASP A N 1
ATOM 843 C CA . ASP A 1 120 ? -1.882 5.778 -16.982 1.00 98.44 120 ASP A CA 1
ATOM 844 C C . ASP A 1 120 ? -2.665 4.566 -16.443 1.00 98.44 120 ASP A C 1
ATOM 846 O O . ASP A 1 120 ? -3.048 4.602 -15.271 1.00 98.44 120 ASP A O 1
ATOM 850 N N . PRO A 1 121 ? -2.847 3.454 -17.188 1.00 98.62 121 PRO A N 1
ATOM 851 C CA . PRO A 1 121 ? -3.445 2.245 -16.625 1.00 98.62 121 PRO A CA 1
ATOM 852 C C . PRO A 1 121 ? -2.683 1.693 -15.412 1.00 98.62 121 PRO A C 1
ATOM 854 O O . PRO A 1 121 ? -3.308 1.221 -14.468 1.00 98.62 121 PRO A O 1
ATOM 857 N N . LEU A 1 122 ? -1.348 1.805 -15.384 1.00 98.62 122 LEU A N 1
ATOM 858 C CA . LEU A 1 122 ? -0.537 1.384 -14.236 1.00 98.62 122 LEU A CA 1
ATOM 859 C C . LEU A 1 122 ? -0.704 2.336 -13.043 1.00 98.62 122 LEU A C 1
ATOM 861 O O . LEU A 1 122 ? -0.652 1.900 -11.894 1.00 98.62 122 LEU A O 1
ATOM 865 N N . PHE A 1 123 ? -0.951 3.627 -13.294 1.00 98.75 123 PHE A N 1
ATOM 866 C CA . PHE A 1 123 ? -1.315 4.564 -12.231 1.00 98.75 123 PHE A CA 1
ATOM 867 C C . PHE A 1 123 ? -2.657 4.206 -11.607 1.00 98.75 123 PHE A C 1
ATOM 869 O O . PHE A 1 123 ? -2.728 4.089 -10.387 1.00 98.75 123 PHE A O 1
ATOM 876 N N . ALA A 1 124 ? -3.691 3.998 -12.426 1.00 98.69 124 ALA A N 1
ATOM 877 C CA . ALA A 1 124 ? -5.013 3.607 -11.945 1.00 98.69 124 ALA A CA 1
ATOM 878 C C . ALA A 1 124 ? -4.961 2.280 -11.173 1.00 98.69 124 ALA A C 1
ATOM 880 O O . ALA A 1 124 ? -5.491 2.200 -10.067 1.00 98.69 124 ALA A O 1
ATOM 881 N N . ALA A 1 125 ? -4.246 1.285 -11.710 1.00 98.75 125 ALA A N 1
ATOM 882 C CA . ALA A 1 125 ? -4.052 -0.004 -11.055 1.00 98.75 125 ALA A CA 1
ATOM 883 C C . ALA A 1 125 ? -3.349 0.137 -9.698 1.00 98.75 125 ALA A C 1
ATOM 885 O O . ALA A 1 125 ? -3.745 -0.515 -8.741 1.00 98.75 125 ALA A O 1
ATOM 886 N N . THR A 1 126 ? -2.354 1.023 -9.581 1.00 98.81 126 THR A N 1
ATOM 887 C CA . THR A 1 126 ? -1.662 1.263 -8.305 1.00 98.81 126 THR A CA 1
ATOM 888 C C . THR A 1 126 ? -2.602 1.876 -7.267 1.00 98.81 126 THR A C 1
ATOM 890 O O . THR A 1 126 ? -2.608 1.423 -6.128 1.00 98.81 126 THR A O 1
ATOM 893 N N . VAL A 1 127 ? -3.434 2.857 -7.649 1.00 98.81 127 VAL A N 1
ATOM 894 C CA . VAL A 1 127 ? -4.435 3.447 -6.737 1.00 98.81 127 VAL A CA 1
ATOM 895 C C . VAL A 1 127 ? -5.405 2.379 -6.234 1.00 98.81 127 VAL A C 1
ATOM 897 O O . VAL A 1 127 ? -5.595 2.252 -5.029 1.00 98.81 127 VAL A O 1
ATOM 900 N N . GLN A 1 128 ? -5.989 1.605 -7.152 1.00 98.81 128 GLN A N 1
ATOM 901 C CA . GLN A 1 128 ? -6.976 0.570 -6.829 1.00 98.81 128 GLN A CA 1
ATOM 902 C C . GLN A 1 128 ? -6.375 -0.545 -5.969 1.00 98.81 128 GLN A C 1
ATOM 904 O O . GLN A 1 128 ? -6.966 -0.927 -4.965 1.00 98.81 128 GLN A O 1
ATOM 909 N N . ALA A 1 129 ? -5.177 -1.024 -6.319 1.00 98.75 129 ALA A N 1
ATOM 910 C CA . ALA A 1 129 ? -4.498 -2.071 -5.565 1.00 98.75 129 ALA A CA 1
ATOM 911 C C . ALA A 1 129 ? -4.127 -1.612 -4.149 1.00 98.75 129 ALA A C 1
ATOM 913 O O . ALA A 1 129 ? -4.221 -2.398 -3.213 1.00 98.75 129 ALA A O 1
ATOM 914 N N . THR A 1 130 ? -3.720 -0.349 -3.971 1.00 98.62 130 THR A N 1
ATOM 915 C CA . THR A 1 130 ? -3.463 0.207 -2.638 1.00 98.62 130 THR A CA 1
ATOM 916 C C . THR A 1 130 ? -4.738 0.301 -1.799 1.00 98.62 130 THR A C 1
ATOM 918 O O . THR A 1 130 ? -4.727 -0.147 -0.656 1.00 98.62 130 THR A O 1
ATOM 921 N N . GLU A 1 131 ? -5.818 0.852 -2.362 1.00 98.56 131 GLU A N 1
ATOM 922 C CA . GLU A 1 131 ? -7.129 0.973 -1.700 1.00 98.56 131 GLU A CA 1
ATOM 923 C C . GLU A 1 131 ? -7.620 -0.403 -1.215 1.00 98.56 131 GLU A C 1
ATOM 925 O O . GLU A 1 131 ? -7.870 -0.614 -0.027 1.00 98.56 131 GLU A O 1
ATOM 930 N N . GLU A 1 132 ? -7.632 -1.390 -2.113 1.00 98.56 132 GLU A N 1
ATOM 931 C CA . GLU A 1 132 ? -8.090 -2.740 -1.790 1.00 98.56 132 GLU A CA 1
ATOM 932 C C . GLU A 1 132 ? -7.159 -3.462 -0.802 1.00 98.56 132 GLU A C 1
ATOM 934 O O . GLU A 1 132 ? -7.636 -4.179 0.076 1.00 98.56 132 GLU A O 1
ATOM 939 N N . ALA A 1 133 ? -5.838 -3.266 -0.885 1.00 98.56 133 ALA A N 1
ATOM 940 C CA . ALA A 1 133 ? -4.892 -3.888 0.043 1.00 98.56 133 ALA A CA 1
ATOM 941 C C . ALA A 1 133 ? -5.102 -3.425 1.495 1.00 98.56 133 ALA A C 1
ATOM 943 O O . ALA A 1 133 ? -5.035 -4.247 2.411 1.00 98.56 133 ALA A O 1
ATOM 944 N N . ILE A 1 134 ? -5.392 -2.137 1.707 1.00 97.62 134 ILE A N 1
ATOM 945 C CA . ILE A 1 134 ? -5.683 -1.579 3.036 1.00 97.62 134 ILE A CA 1
ATOM 946 C C . ILE A 1 134 ? -6.989 -2.168 3.577 1.00 97.62 134 ILE A C 1
ATOM 948 O O . ILE A 1 134 ? -7.012 -2.716 4.682 1.00 97.62 134 ILE A O 1
ATOM 952 N N . THR A 1 135 ? -8.055 -2.141 2.772 1.00 96.56 135 THR A N 1
ATOM 953 C CA . THR A 1 135 ? -9.334 -2.761 3.137 1.00 96.56 135 THR A CA 1
ATOM 954 C C . THR A 1 135 ? -9.159 -4.255 3.457 1.00 96.56 135 THR A C 1
ATOM 956 O O . THR A 1 135 ? -9.660 -4.733 4.478 1.00 96.56 135 THR A O 1
ATOM 959 N N . ASN A 1 136 ? -8.396 -4.998 2.651 1.00 98.12 136 ASN A N 1
ATOM 960 C CA . ASN A 1 136 ? -8.130 -6.421 2.874 1.00 98.12 136 ASN A CA 1
ATOM 961 C C . ASN A 1 136 ? -7.374 -6.675 4.181 1.00 98.12 136 ASN A C 1
ATOM 963 O O . ASN A 1 136 ? -7.700 -7.632 4.883 1.00 98.12 136 ASN A O 1
ATOM 967 N N . ALA A 1 137 ? -6.415 -5.820 4.545 1.00 96.81 137 ALA A N 1
ATOM 968 C CA . ALA A 1 137 ? -5.712 -5.927 5.820 1.00 96.81 137 ALA A CA 1
ATOM 969 C C . ALA A 1 137 ? -6.677 -5.792 7.013 1.00 96.81 137 ALA A C 1
ATOM 971 O O . ALA A 1 137 ? -6.612 -6.592 7.945 1.00 96.81 137 ALA A O 1
ATOM 972 N N . LEU A 1 138 ? -7.619 -4.843 6.961 1.00 94.50 138 LEU A N 1
ATOM 973 C CA . LEU A 1 138 ? -8.635 -4.657 8.007 1.00 94.50 138 LEU A CA 1
ATOM 974 C C . LEU A 1 138 ? -9.632 -5.8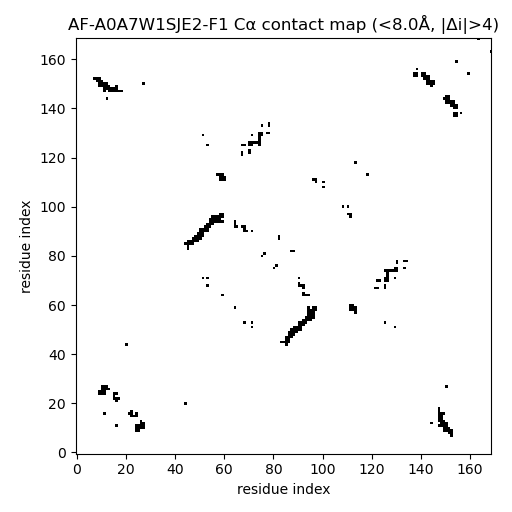19 8.072 1.00 94.50 138 LEU A C 1
ATOM 976 O O . LEU A 1 138 ? -10.021 -6.247 9.158 1.00 94.50 138 LEU A O 1
ATOM 980 N N . VAL A 1 139 ? -10.046 -6.339 6.914 1.00 96.06 139 VAL A N 1
ATOM 981 C CA . VAL A 1 139 ? -10.963 -7.483 6.828 1.00 96.06 139 VAL A CA 1
ATOM 982 C C . VAL A 1 139 ? -10.297 -8.763 7.334 1.00 96.06 139 VAL A C 1
ATOM 984 O O . VAL A 1 139 ? -10.946 -9.546 8.023 1.00 96.06 139 VAL A O 1
ATOM 987 N N . ALA A 1 140 ? -9.019 -8.982 7.025 1.00 97.25 140 ALA A N 1
ATOM 988 C CA . ALA A 1 140 ? -8.281 -10.171 7.443 1.00 97.25 140 ALA A CA 1
ATOM 989 C C . ALA A 1 140 ? -7.805 -10.120 8.906 1.00 97.25 140 ALA A C 1
ATOM 991 O O . ALA A 1 140 ? -7.475 -11.163 9.472 1.00 97.25 140 ALA A O 1
ATOM 992 N N . ALA A 1 141 ? -7.753 -8.933 9.517 1.00 95.19 141 ALA A N 1
ATOM 993 C CA . ALA A 1 141 ? -7.290 -8.760 10.887 1.00 95.19 141 ALA A CA 1
ATOM 994 C C . ALA A 1 141 ? -8.144 -9.549 11.892 1.00 95.19 141 ALA A C 1
ATOM 996 O O . ALA A 1 141 ? -9.373 -9.581 11.824 1.00 95.19 141 ALA A O 1
ATOM 997 N N . THR A 1 142 ? -7.479 -10.140 12.883 1.00 94.94 142 THR A N 1
ATOM 998 C CA . THR A 1 142 ? -8.113 -10.836 14.008 1.00 94.94 142 THR A CA 1
ATOM 999 C C . THR A 1 142 ? -7.960 -10.027 15.289 1.00 94.94 142 THR A C 1
ATOM 1001 O O . THR A 1 142 ? -6.922 -9.402 15.503 1.00 94.94 142 THR A O 1
ATOM 1004 N N . THR A 1 143 ? -8.953 -10.085 16.180 1.00 93.38 143 THR A N 1
ATOM 1005 C CA . THR A 1 143 ? -8.850 -9.480 17.514 1.00 93.38 143 THR A CA 1
ATOM 1006 C C . THR A 1 143 ? -7.644 -10.061 18.240 1.00 93.38 143 THR A C 1
ATOM 1008 O O . THR A 1 143 ? -7.503 -11.280 18.328 1.00 93.38 143 THR A O 1
ATOM 1011 N N . MET A 1 144 ? -6.796 -9.196 18.789 1.00 93.69 144 MET A N 1
ATOM 1012 C CA . MET A 1 144 ? -5.581 -9.600 19.489 1.00 93.69 144 MET A CA 1
ATOM 1013 C C . MET A 1 144 ? -5.360 -8.762 20.744 1.00 93.69 144 MET A C 1
ATOM 1015 O O . MET A 1 144 ? -5.772 -7.607 20.818 1.00 93.69 144 MET A O 1
ATOM 1019 N N . THR A 1 145 ? -4.702 -9.356 21.736 1.00 92.56 145 THR A N 1
ATOM 1020 C CA . THR A 1 145 ? -4.148 -8.637 22.892 1.00 92.56 145 THR A CA 1
ATOM 1021 C C . THR A 1 145 ? -2.632 -8.697 22.769 1.00 92.56 145 THR A C 1
ATOM 1023 O O . THR A 1 145 ? -2.084 -9.786 22.608 1.00 92.56 145 THR A O 1
ATOM 1026 N N . GLY A 1 146 ? -1.988 -7.535 22.735 1.00 90.00 146 GLY A N 1
ATOM 1027 C CA . GLY A 1 146 ? -0.548 -7.388 22.554 1.00 90.00 146 GLY A CA 1
ATOM 1028 C C . GLY A 1 146 ? 0.171 -7.053 23.858 1.00 90.00 146 GLY A C 1
ATOM 1029 O O . GLY A 1 146 ? -0.275 -7.418 24.944 1.00 90.00 146 GLY A O 1
ATOM 1030 N N . ALA A 1 147 ? 1.296 -6.349 23.731 1.00 89.56 147 ALA A N 1
ATOM 1031 C CA . ALA A 1 147 ? 2.034 -5.818 24.872 1.00 89.56 147 ALA A CA 1
ATOM 1032 C C . ALA A 1 147 ? 1.157 -4.888 25.728 1.00 89.56 147 ALA A C 1
ATOM 1034 O O . ALA A 1 147 ? 0.220 -4.270 25.216 1.00 89.56 147 ALA A O 1
ATOM 1035 N N . ASP A 1 148 ? 1.490 -4.779 27.016 1.00 88.75 148 ASP A N 1
ATOM 1036 C CA . ASP A 1 148 ? 0.784 -3.923 27.978 1.00 88.75 148 ASP A CA 1
ATOM 1037 C C . ASP A 1 148 ? -0.726 -4.223 28.086 1.00 88.75 148 ASP A C 1
ATOM 1039 O O . ASP A 1 148 ? -1.540 -3.335 28.327 1.00 88.75 148 ASP A O 1
ATOM 1043 N N . ASP A 1 149 ? -1.105 -5.483 27.844 1.00 90.00 149 ASP A N 1
ATOM 1044 C CA . ASP A 1 149 ? -2.490 -5.960 27.791 1.00 90.00 149 ASP A CA 1
ATOM 1045 C C . ASP A 1 149 ? -3.399 -5.154 26.846 1.00 90.00 149 ASP A C 1
ATOM 1047 O O . ASP A 1 149 ? -4.628 -5.205 26.948 1.00 90.00 149 ASP A O 1
ATOM 1051 N N . VAL A 1 150 ? -2.827 -4.425 25.885 1.00 88.69 150 VAL A N 1
ATOM 1052 C CA . VAL A 1 150 ? -3.604 -3.618 24.948 1.00 88.69 150 VAL A CA 1
ATOM 1053 C C . VAL A 1 150 ? -4.295 -4.528 23.948 1.00 88.69 150 VAL A C 1
ATOM 1055 O O . VAL A 1 150 ? -3.665 -5.296 23.216 1.00 88.69 150 VAL A O 1
ATOM 1058 N N . ARG A 1 151 ? -5.617 -4.425 23.893 1.00 89.00 151 ARG A N 1
ATOM 1059 C CA . ARG A 1 151 ? -6.469 -5.173 22.981 1.00 89.00 151 ARG A CA 1
ATOM 1060 C C . ARG A 1 151 ? -6.892 -4.311 21.802 1.00 89.00 151 ARG A C 1
ATOM 1062 O O . ARG A 1 151 ? -7.467 -3.239 21.977 1.00 89.00 151 ARG A O 1
ATOM 1069 N N . SER A 1 152 ? -6.656 -4.842 20.607 1.00 89.75 152 SER A N 1
ATOM 1070 C CA . SER A 1 152 ? -7.163 -4.329 19.338 1.00 89.75 152 SER A CA 1
ATOM 1071 C C . SER A 1 152 ? -8.170 -5.317 18.759 1.00 89.75 152 SER A C 1
ATOM 1073 O O . SER A 1 152 ? -7.970 -6.533 18.825 1.00 89.75 152 SER A O 1
ATOM 1075 N N . TYR A 1 153 ? -9.271 -4.807 18.222 1.00 90.31 153 TYR A N 1
ATOM 1076 C CA . TYR A 1 153 ? -10.383 -5.621 17.749 1.00 90.31 153 TYR A CA 1
ATOM 1077 C C . TYR A 1 153 ? -10.374 -5.756 16.231 1.00 90.31 153 TYR A C 1
ATOM 1079 O O . TYR A 1 153 ? -10.112 -4.797 15.510 1.00 90.31 153 TYR A O 1
ATOM 1087 N N . ALA A 1 154 ? -10.728 -6.948 15.753 1.00 92.25 154 ALA A N 1
ATOM 1088 C CA . ALA A 1 154 ? -11.028 -7.169 14.347 1.00 92.25 154 ALA A CA 1
ATOM 1089 C C . ALA A 1 154 ? -12.235 -6.345 13.895 1.00 92.25 154 ALA A C 1
ATOM 1091 O O . ALA A 1 154 ? -13.157 -6.061 14.670 1.00 92.25 154 ALA A O 1
ATOM 1092 N N . LEU A 1 155 ? -12.276 -6.055 12.597 1.00 91.19 155 LEU A N 1
ATOM 1093 C CA . LEU A 1 155 ? -13.442 -5.464 11.963 1.00 91.19 155 LEU A CA 1
ATOM 1094 C C . LEU A 1 155 ? -14.642 -6.435 12.056 1.00 91.19 155 LEU A C 1
ATOM 1096 O O . LEU A 1 155 ? -14.548 -7.569 11.585 1.00 91.19 155 LEU A O 1
ATOM 1100 N N . PRO A 1 156 ? -15.796 -6.038 12.628 1.00 91.38 156 PRO A N 1
ATOM 1101 C CA . PRO A 1 156 ? -16.951 -6.925 12.757 1.00 91.38 156 PRO A CA 1
ATOM 1102 C C . PRO A 1 156 ? -17.652 -7.125 11.404 1.00 91.38 156 PRO A C 1
ATOM 1104 O O . PRO A 1 156 ? -18.472 -6.301 10.985 1.00 91.38 156 PRO A O 1
ATOM 1107 N N . HIS A 1 157 ? -17.356 -8.237 10.724 1.00 93.44 157 HIS A N 1
ATOM 1108 C CA . HIS A 1 157 ? -17.806 -8.501 9.347 1.00 93.44 157 HIS A CA 1
ATOM 1109 C C . HIS A 1 157 ? -19.327 -8.438 9.162 1.00 93.44 157 HIS A C 1
ATOM 1111 O O . HIS A 1 157 ? -19.796 -7.867 8.179 1.00 93.44 157 HIS A O 1
ATOM 1117 N N . ASP A 1 158 ? -20.121 -8.962 10.097 1.00 93.38 158 ASP A N 1
ATOM 1118 C CA . ASP A 1 158 ? -21.586 -8.942 9.969 1.00 93.38 158 ASP A CA 1
ATOM 1119 C C . ASP A 1 158 ? -22.159 -7.524 10.024 1.00 93.38 158 ASP A C 1
ATOM 1121 O O . ASP A 1 158 ? -23.075 -7.180 9.268 1.00 93.38 158 ASP A O 1
ATOM 1125 N N . ARG A 1 159 ? -21.576 -6.668 10.871 1.00 90.44 159 ARG A N 1
ATOM 1126 C CA . ARG A 1 159 ? -21.956 -5.256 10.972 1.00 90.44 159 ARG 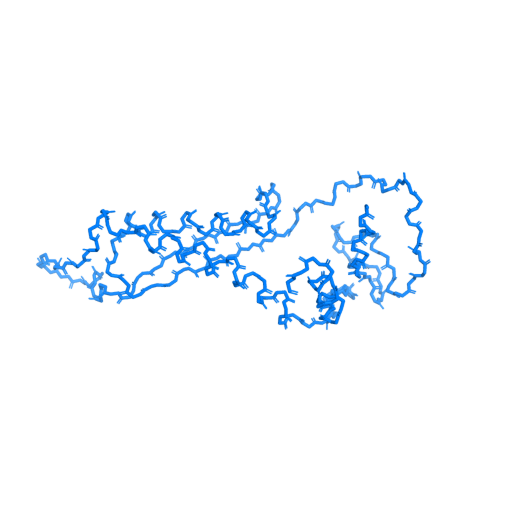A CA 1
ATOM 1127 C C . ARG A 1 159 ? -21.517 -4.488 9.732 1.00 90.44 159 ARG A C 1
ATOM 1129 O O . ARG A 1 159 ? -22.321 -3.726 9.200 1.00 90.44 159 ARG A O 1
ATOM 1136 N N . LEU A 1 160 ? -20.298 -4.730 9.243 1.00 91.94 160 LEU A N 1
ATOM 1137 C CA . LEU A 1 160 ? -19.816 -4.170 7.979 1.00 91.94 160 LEU A CA 1
ATOM 1138 C C . LEU A 1 160 ? -20.780 -4.505 6.834 1.00 91.94 160 LEU A C 1
ATOM 1140 O O . LEU A 1 160 ? -21.268 -3.605 6.157 1.00 91.94 160 LEU A O 1
ATOM 1144 N N . ARG A 1 161 ? -21.139 -5.784 6.668 1.00 95.12 161 ARG A N 1
ATOM 1145 C CA . ARG A 1 161 ? -22.108 -6.227 5.652 1.00 95.12 161 ARG A CA 1
ATOM 1146 C C . ARG A 1 161 ? -23.480 -5.575 5.836 1.00 95.12 161 ARG A C 1
ATOM 1148 O O . ARG A 1 161 ? -24.127 -5.218 4.857 1.00 95.12 161 ARG A O 1
ATOM 1155 N N . GLY A 1 162 ? -23.933 -5.405 7.079 1.00 94.81 162 GLY A N 1
ATOM 1156 C CA . GLY A 1 162 ? -25.170 -4.685 7.391 1.00 94.81 162 GLY A CA 1
ATOM 1157 C C . GLY A 1 162 ? -25.142 -3.222 6.943 1.00 94.81 162 GLY A C 1
ATOM 1158 O O . GLY A 1 162 ? -26.124 -2.732 6.385 1.00 94.81 162 GLY A O 1
ATOM 1159 N N . ILE A 1 163 ? -24.012 -2.542 7.138 1.00 92.94 163 ILE A N 1
ATOM 1160 C CA . ILE A 1 163 ? -23.803 -1.161 6.692 1.00 92.94 163 ILE A CA 1
ATOM 1161 C C . ILE A 1 163 ? -23.753 -1.093 5.166 1.00 92.94 163 ILE A C 1
ATOM 1163 O O . ILE A 1 163 ? -24.463 -0.279 4.589 1.00 92.94 163 ILE A O 1
ATOM 1167 N N . MET A 1 164 ? -22.994 -1.970 4.508 1.00 94.81 164 MET A N 1
ATOM 1168 C CA . MET A 1 164 ? -22.906 -2.012 3.042 1.00 94.81 164 MET A CA 1
ATOM 1169 C C . MET A 1 164 ? -24.295 -2.151 2.400 1.00 94.81 164 MET A C 1
ATOM 1171 O O . MET A 1 164 ? -24.686 -1.296 1.602 1.00 94.81 164 MET A O 1
ATOM 1175 N N . ARG A 1 165 ? -25.110 -3.103 2.885 1.00 96.31 165 ARG A N 1
ATOM 1176 C CA . ARG A 1 165 ? -26.497 -3.290 2.423 1.00 96.31 165 ARG A CA 1
ATOM 1177 C C . ARG A 1 165 ? -27.362 -2.049 2.611 1.00 96.31 165 ARG A C 1
ATOM 1179 O O . ARG A 1 165 ? -28.158 -1.715 1.738 1.00 96.31 165 ARG A O 1
ATOM 1186 N N . LYS A 1 166 ? -27.216 -1.346 3.739 1.00 95.44 166 LYS A N 1
ATOM 1187 C CA . LYS A 1 166 ? -27.962 -0.107 4.019 1.00 95.44 166 LYS A CA 1
ATOM 1188 C C . LYS A 1 166 ? -27.694 0.979 2.968 1.00 95.44 166 LYS A C 1
ATOM 1190 O O . LYS A 1 166 ? -28.577 1.792 2.714 1.00 95.44 166 LYS A O 1
ATOM 1195 N N . TYR A 1 167 ? -26.504 0.990 2.372 1.00 95.31 167 TYR A N 1
ATOM 1196 C CA . TYR A 1 167 ? -26.108 1.936 1.326 1.00 95.31 167 TYR A CA 1
ATOM 1197 C C . TYR A 1 167 ? -26.185 1.342 -0.092 1.00 95.31 167 TYR A C 1
ATOM 1199 O O . TYR A 1 167 ? -25.650 1.936 -1.025 1.00 95.31 167 TYR A O 1
ATOM 1207 N N . GLY A 1 168 ? -26.865 0.204 -0.269 1.00 95.38 168 GLY A N 1
ATOM 1208 C CA . GLY A 1 168 ? -27.090 -0.405 -1.583 1.00 95.38 168 GLY A CA 1
ATOM 1209 C C . GLY A 1 168 ? -25.837 -1.008 -2.218 1.00 95.38 168 GLY A C 1
ATOM 1210 O O . GLY A 1 168 ? -25.735 -1.027 -3.443 1.00 95.38 168 GLY A O 1
ATOM 1211 N N . ARG A 1 169 ? -24.885 -1.458 -1.396 1.00 90.94 169 ARG A N 1
ATOM 1212 C CA . ARG A 1 169 ? -23.699 -2.208 -1.820 1.00 90.94 169 ARG A CA 1
ATOM 1213 C C . ARG A 1 169 ? -23.768 -3.661 -1.367 1.00 90.94 169 ARG A C 1
ATOM 1215 O O . ARG A 1 169 ? -24.364 -3.922 -0.294 1.00 90.94 169 ARG A O 1
#